Protein AF-A0A920TQE1-F1 (afdb_monomer_lite)

Secondary structure (DSSP, 8-state):
-TT-S--EEEES-TT-GGGGG-SEEEES-HHHHSPP-

St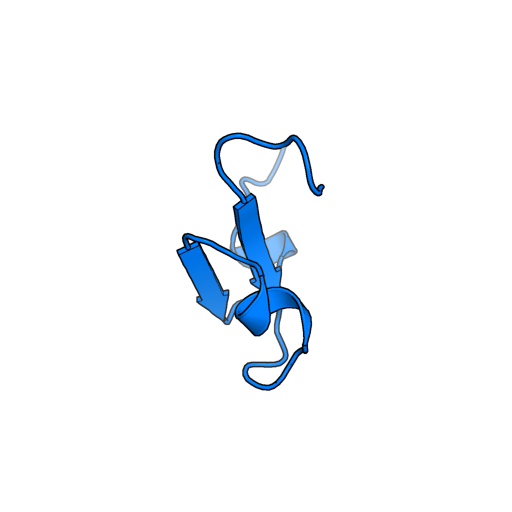ructure (mmCIF, N/CA/C/O backbone):
data_AF-A0A920TQE1-F1
#
_entry.id   AF-A0A920TQE1-F1
#
loop_
_atom_site.group_PDB
_atom_site.id
_atom_site.type_symbol
_atom_site.label_atom_id
_atom_site.label_alt_id
_atom_site.label_comp_id
_atom_site.label_asym_id
_atom_site.label_entity_id
_atom_site.label_seq_id
_atom_site.pdbx_PDB_ins_code
_atom_site.Cartn_x
_atom_site.Cartn_y
_atom_site.Cartn_z
_atom_site.occupancy
_atom_site.B_iso_or_equiv
_atom_site.auth_seq_id
_atom_site.auth_comp_id
_atom_site.auth_asym_id
_atom_site.auth_atom_id
_atom_site.pdbx_PDB_model_num
ATOM 1 N N . MET A 1 1 ? -3.316 6.838 11.024 1.00 60.62 1 MET A N 1
ATOM 2 C CA . MET A 1 1 ? -3.373 5.455 10.501 1.00 60.62 1 MET A CA 1
ATOM 3 C C . MET A 1 1 ? -4.449 4.631 11.190 1.00 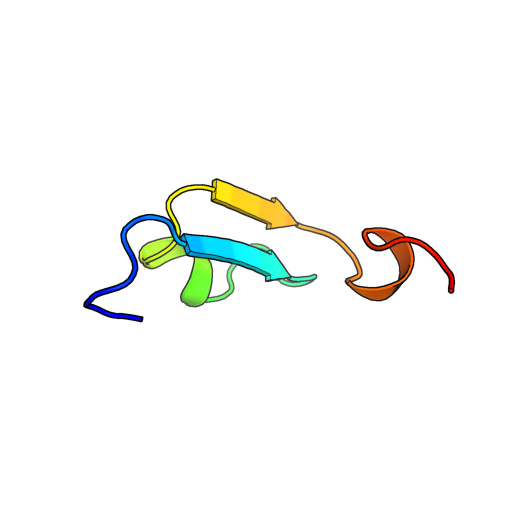60.62 1 MET A C 1
ATOM 5 O O . MET A 1 1 ? -5.380 4.267 10.501 1.00 60.62 1 MET A O 1
ATOM 9 N N . LYS A 1 2 ? -4.412 4.387 12.512 1.00 60.28 2 LYS A N 1
ATOM 10 C CA . LYS A 1 2 ? -5.448 3.565 13.185 1.00 60.28 2 LYS A CA 1
ATOM 11 C C . LYS A 1 2 ? -6.893 4.095 13.102 1.00 60.28 2 LYS A C 1
ATOM 13 O O . LYS A 1 2 ? -7.809 3.311 13.288 1.00 60.28 2 LYS A O 1
ATOM 18 N N . GLU A 1 3 ? -7.090 5.383 12.807 1.00 84.88 3 GLU A N 1
ATOM 19 C CA . GLU A 1 3 ? -8.425 5.978 12.585 1.00 84.88 3 GLU A CA 1
ATOM 20 C C . GLU A 1 3 ? -8.725 6.294 11.112 1.00 84.88 3 GLU A C 1
ATOM 22 O O . GLU A 1 3 ? -9.745 6.900 10.783 1.00 84.88 3 GLU A O 1
ATOM 27 N N . SER A 1 4 ? -7.828 5.914 10.201 1.00 92.75 4 SER A N 1
ATOM 28 C CA . SER A 1 4 ? -8.100 6.025 8.772 1.00 92.75 4 SER A CA 1
ATOM 29 C C . SER A 1 4 ? -9.185 5.013 8.412 1.00 92.75 4 SER A C 1
ATOM 31 O O . SER A 1 4 ? -9.071 3.843 8.757 1.00 92.75 4 SER A O 1
ATOM 33 N N . LYS A 1 5 ? -10.235 5.458 7.711 1.00 95.44 5 LYS A N 1
ATOM 34 C CA . LYS A 1 5 ? -11.294 4.555 7.232 1.00 95.44 5 LYS A CA 1
ATOM 35 C C . LYS A 1 5 ? -10.793 3.573 6.176 1.00 95.44 5 LYS A C 1
ATOM 37 O O . LYS A 1 5 ? -11.338 2.485 6.088 1.00 95.44 5 LYS A O 1
ATOM 42 N N . ILE A 1 6 ? -9.831 4.010 5.362 1.00 96.25 6 ILE A N 1
ATOM 43 C CA . ILE A 1 6 ? -9.199 3.234 4.295 1.00 96.25 6 ILE A CA 1
ATOM 44 C C . ILE A 1 6 ? -7.707 3.575 4.271 1.00 96.25 6 ILE A C 1
ATOM 46 O O . ILE A 1 6 ? -7.333 4.749 4.376 1.00 96.25 6 ILE A O 1
ATOM 50 N N . ILE A 1 7 ? -6.871 2.556 4.118 1.00 96.56 7 ILE A N 1
ATOM 51 C CA . ILE A 1 7 ? -5.420 2.628 3.981 1.00 96.56 7 ILE A CA 1
ATOM 52 C C . ILE A 1 7 ? -5.039 2.003 2.634 1.00 96.56 7 ILE A C 1
ATOM 54 O O . ILE A 1 7 ? -5.311 0.832 2.380 1.00 96.56 7 ILE A O 1
ATOM 58 N N . VAL A 1 8 ? -4.383 2.789 1.777 1.00 97.06 8 VAL A N 1
ATOM 59 C CA . VAL A 1 8 ? -3.811 2.331 0.501 1.00 97.06 8 VAL A CA 1
ATOM 60 C C . VAL A 1 8 ? -2.293 2.421 0.599 1.00 97.06 8 VAL A C 1
ATOM 62 O O . VAL A 1 8 ? -1.764 3.480 0.942 1.00 97.06 8 VAL A O 1
ATOM 65 N N . ALA A 1 9 ? -1.599 1.323 0.313 1.00 97.38 9 ALA A N 1
ATOM 66 C CA . ALA A 1 9 ? -0.144 1.249 0.339 1.00 97.38 9 ALA A CA 1
ATOM 67 C C . ALA A 1 9 ? 0.426 1.078 -1.076 1.00 97.38 9 ALA A C 1
ATOM 69 O O . ALA A 1 9 ? -0.025 0.215 -1.824 1.00 97.38 9 ALA A O 1
ATOM 70 N N . ILE A 1 10 ? 1.441 1.879 -1.415 1.00 98.00 10 ILE A N 1
ATOM 71 C CA . ILE A 1 10 ? 2.284 1.709 -2.607 1.00 98.00 10 ILE A CA 1
ATOM 72 C C . ILE A 1 10 ? 3.718 1.541 -2.105 1.00 98.00 10 ILE A C 1
ATOM 74 O O . ILE A 1 10 ? 4.230 2.426 -1.415 1.00 98.00 10 ILE A O 1
ATOM 78 N N . ASN A 1 11 ? 4.349 0.406 -2.392 1.00 97.94 11 ASN A N 1
ATOM 79 C CA . ASN A 1 11 ? 5.728 0.134 -1.989 1.00 97.94 11 ASN A CA 1
ATOM 80 C C . ASN A 1 11 ? 6.422 -0.746 -3.033 1.00 97.94 11 ASN A C 1
ATOM 82 O O . ASN A 1 11 ? 5.773 -1.571 -3.656 1.00 97.94 11 ASN A O 1
ATOM 86 N N . LYS A 1 12 ? 7.735 -0.596 -3.206 1.00 97.69 12 LYS A N 1
ATOM 87 C CA . LYS A 1 12 ? 8.535 -1.470 -4.078 1.00 97.69 12 LYS A CA 1
ATOM 88 C C . LYS A 1 12 ? 8.810 -2.835 -3.459 1.00 97.69 12 LYS A C 1
ATOM 90 O O . LYS A 1 12 ? 9.107 -3.776 -4.179 1.00 97.69 12 LYS A O 1
ATOM 95 N N . ASP A 1 13 ? 8.811 -2.900 -2.133 1.00 97.75 13 ASP A N 1
ATOM 96 C CA . ASP A 1 13 ? 9.053 -4.121 -1.378 1.00 97.75 13 ASP A CA 1
ATOM 97 C C . ASP A 1 13 ? 7.718 -4.802 -1.069 1.00 97.75 13 ASP A C 1
ATOM 99 O O . ASP A 1 13 ? 6.966 -4.322 -0.217 1.00 97.75 13 ASP A O 1
ATOM 103 N N . GLY A 1 14 ? 7.439 -5.912 -1.760 1.00 95.94 14 GLY A N 1
ATOM 104 C CA . GLY A 1 14 ? 6.245 -6.743 -1.577 1.00 95.94 14 GLY A CA 1
ATOM 105 C C . GLY A 1 14 ? 6.109 -7.368 -0.182 1.00 95.94 14 GLY A C 1
ATOM 106 O O . GLY A 1 14 ? 5.005 -7.729 0.224 1.00 95.94 14 GLY A O 1
ATOM 107 N N . GLU A 1 15 ? 7.195 -7.449 0.591 1.00 97.00 15 GLU A N 1
ATOM 108 C CA . GLU A 1 15 ? 7.197 -7.996 1.954 1.00 97.00 15 GLU A CA 1
ATOM 109 C C . GLU A 1 15 ? 7.100 -6.904 3.034 1.00 97.00 15 GLU A C 1
ATOM 111 O O . GLU A 1 15 ? 7.132 -7.191 4.236 1.00 97.00 15 GLU A O 1
ATOM 116 N N . ALA A 1 16 ? 6.939 -5.638 2.633 1.00 97.81 16 ALA A N 1
ATOM 117 C CA . ALA A 1 16 ? 6.918 -4.517 3.557 1.00 97.81 16 ALA A CA 1
ATOM 118 C C . ALA A 1 16 ? 5.787 -4.652 4.607 1.00 97.81 16 ALA A C 1
ATOM 120 O O . ALA A 1 16 ? 4.615 -4.825 4.247 1.00 97.81 16 ALA A O 1
ATOM 121 N N . PRO A 1 17 ? 6.066 -4.439 5.913 1.00 97.31 17 PRO A N 1
ATOM 122 C CA . PRO A 1 17 ? 5.074 -4.590 6.984 1.00 97.31 17 PRO A CA 1
ATOM 123 C C . PRO A 1 17 ? 3.813 -3.728 6.836 1.00 97.31 17 PRO A C 1
ATOM 125 O O . PRO A 1 17 ? 2.786 -4.035 7.438 1.00 97.31 17 PRO A O 1
ATOM 128 N N . ILE A 1 18 ? 3.860 -2.654 6.041 1.00 95.88 18 ILE A N 1
ATOM 129 C CA . ILE A 1 18 ? 2.711 -1.774 5.787 1.00 95.88 18 ILE A CA 1
ATOM 130 C C . ILE A 1 18 ? 1.537 -2.520 5.139 1.00 95.88 18 ILE A C 1
ATOM 132 O O . ILE A 1 18 ? 0.385 -2.193 5.420 1.00 95.88 18 ILE A O 1
ATOM 136 N N . PHE A 1 19 ? 1.808 -3.557 4.340 1.00 96.88 19 PHE A N 1
ATOM 137 C CA . PHE A 1 19 ? 0.76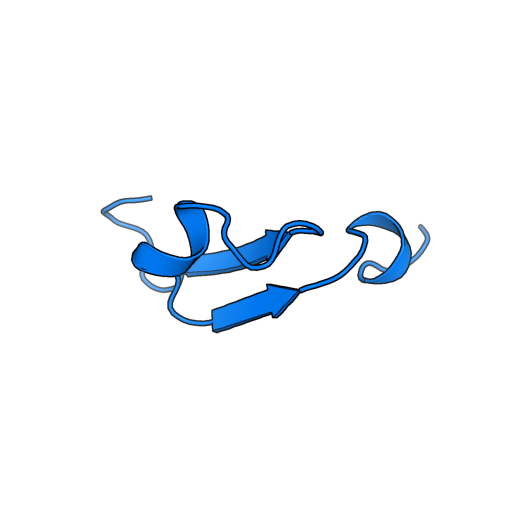1 -4.355 3.705 1.00 96.88 19 PHE A CA 1
ATOM 138 C C . PHE A 1 19 ? -0.066 -5.161 4.708 1.00 96.88 19 PHE A C 1
ATOM 140 O O . PHE A 1 19 ? -1.217 -5.472 4.430 1.00 96.88 19 PHE A O 1
ATOM 147 N N . SER A 1 20 ? 0.460 -5.419 5.912 1.00 96.00 20 SER A N 1
ATOM 148 C CA . SER A 1 20 ? -0.303 -6.082 6.980 1.00 96.00 20 SER A CA 1
ATOM 149 C C . SER A 1 20 ? -1.412 -5.213 7.582 1.00 96.00 20 SER A C 1
ATOM 151 O O . SER A 1 20 ? -2.288 -5.730 8.273 1.00 96.00 20 SER A O 1
ATOM 153 N N . VAL A 1 21 ? -1.378 -3.897 7.342 1.00 95.25 21 VAL A N 1
ATOM 154 C CA . VAL A 1 21 ? -2.353 -2.937 7.879 1.00 95.25 21 VAL A CA 1
ATOM 155 C C . VAL A 1 21 ? -3.104 -2.169 6.790 1.00 95.25 21 VAL A C 1
ATOM 157 O O . VAL A 1 21 ? -3.881 -1.279 7.124 1.00 95.25 21 VAL A O 1
ATOM 160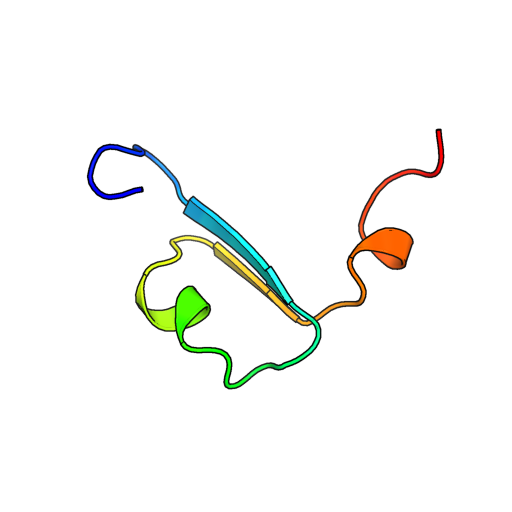 N N . ALA A 1 22 ? -2.859 -2.461 5.510 1.00 96.56 22 ALA A N 1
ATOM 161 C CA . ALA A 1 22 ? -3.485 -1.774 4.385 1.00 96.56 22 ALA A CA 1
ATOM 162 C C . ALA A 1 22 ? -4.714 -2.536 3.874 1.00 96.56 22 ALA A C 1
ATOM 164 O O . ALA A 1 22 ? -4.702 -3.761 3.804 1.00 96.56 22 ALA A O 1
ATOM 165 N N . ASP A 1 23 ? -5.752 -1.807 3.466 1.00 97.12 23 ASP A N 1
ATOM 166 C CA . ASP A 1 23 ? -6.933 -2.392 2.818 1.00 97.12 23 ASP A CA 1
ATOM 167 C C . ASP A 1 23 ? -6.645 -2.736 1.351 1.00 97.12 23 ASP A C 1
ATOM 169 O O . ASP A 1 23 ? -7.157 -3.716 0.815 1.00 97.12 23 ASP A O 1
ATOM 173 N N . TYR A 1 24 ? -5.798 -1.927 0.706 1.00 97.62 24 TYR A N 1
ATOM 174 C CA . TYR A 1 24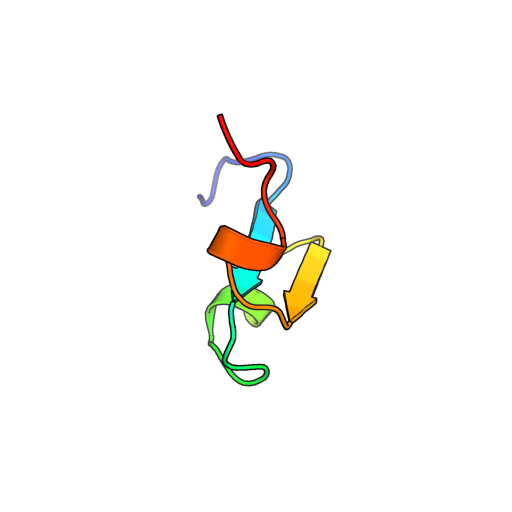 ? -5.334 -2.129 -0.663 1.00 97.62 24 TYR A CA 1
ATOM 175 C C . TYR A 1 24 ? -3.822 -1.923 -0.737 1.00 97.62 24 TYR A C 1
ATOM 177 O O . TYR A 1 24 ? -3.288 -0.967 -0.169 1.00 97.62 24 TYR A O 1
ATOM 185 N N . GLY A 1 25 ? -3.139 -2.801 -1.469 1.00 97.12 25 GLY A N 1
ATOM 186 C CA . GLY A 1 25 ? -1.698 -2.739 -1.692 1.00 97.12 25 GLY A CA 1
ATOM 187 C C . GLY A 1 25 ? -1.349 -2.787 -3.177 1.00 97.12 25 GLY A C 1
ATOM 188 O O . GLY A 1 25 ? -1.949 -3.555 -3.926 1.00 97.12 25 GLY A O 1
ATOM 189 N N . LEU A 1 26 ? -0.376 -1.974 -3.585 1.00 98.06 26 LEU A N 1
ATOM 190 C CA . LEU A 1 26 ? 0.258 -2.006 -4.899 1.00 98.06 26 LEU A CA 1
ATOM 191 C C . LEU A 1 26 ? 1.774 -2.152 -4.718 1.00 98.06 26 LEU A C 1
ATOM 193 O O . LEU A 1 26 ? 2.418 -1.283 -4.125 1.00 98.06 26 LEU A O 1
ATOM 197 N N . GLU A 1 27 ? 2.338 -3.238 -5.245 1.00 98.00 27 GLU A N 1
ATOM 198 C CA . GLU A 1 27 ? 3.787 -3.416 -5.339 1.00 98.00 27 GLU A CA 1
ATOM 199 C C . GLU A 1 27 ? 4.308 -2.682 -6.584 1.00 98.00 27 GLU A C 1
ATOM 201 O O . GLU A 1 27 ? 4.146 -3.161 -7.706 1.00 98.00 27 GLU A O 1
ATOM 206 N N . ALA A 1 28 ? 4.845 -1.474 -6.402 1.00 97.62 28 ALA A N 1
ATOM 207 C CA . ALA A 1 28 ? 5.322 -0.623 -7.491 1.00 97.62 28 ALA A CA 1
ATOM 208 C C . ALA A 1 28 ? 6.294 0.465 -7.010 1.00 97.62 28 ALA A C 1
ATOM 210 O O . ALA A 1 28 ? 6.327 0.843 -5.834 1.00 97.62 28 ALA A O 1
ATOM 211 N N . ASP A 1 29 ? 7.055 1.027 -7.953 1.00 96.69 29 ASP A N 1
ATOM 212 C CA . ASP A 1 29 ? 7.740 2.300 -7.749 1.00 96.69 29 ASP A CA 1
ATOM 213 C C . ASP A 1 29 ? 6.714 3.430 -7.560 1.00 96.69 29 ASP A C 1
ATOM 215 O O . ASP A 1 29 ? 5.781 3.588 -8.345 1.00 96.69 29 ASP A O 1
ATOM 219 N N . LEU A 1 30 ? 6.889 4.222 -6.498 1.00 94.94 30 LEU A N 1
ATOM 220 C CA . LEU A 1 30 ? 5.978 5.313 -6.145 1.00 94.94 30 LEU A CA 1
ATOM 221 C C . LEU A 1 30 ? 5.894 6.401 -7.228 1.00 94.94 30 LEU A C 1
ATOM 223 O O . LEU A 1 30 ? 4.814 6.936 -7.467 1.00 94.94 30 LEU A O 1
ATOM 227 N N . PHE A 1 31 ? 7.021 6.752 -7.845 1.00 94.44 31 PHE A N 1
ATOM 228 C CA . PHE A 1 31 ? 7.114 7.798 -8.862 1.00 94.44 31 PHE A CA 1
ATOM 229 C C . PHE A 1 31 ? 6.628 7.318 -10.231 1.00 94.44 31 PHE A C 1
ATOM 231 O O . PHE A 1 31 ? 6.175 8.132 -11.024 1.00 94.44 31 PHE A O 1
ATOM 238 N N . GLU A 1 32 ? 6.681 6.014 -10.503 1.00 94.75 32 GLU A N 1
ATOM 239 C CA . GLU A 1 32 ? 6.050 5.431 -11.694 1.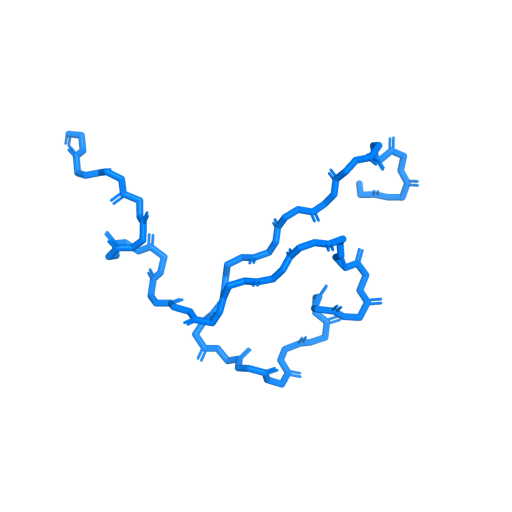00 94.75 32 GLU A CA 1
ATOM 240 C C . GLU A 1 32 ? 4.531 5.269 -11.520 1.00 94.75 32 GLU A C 1
ATOM 242 O O . GLU A 1 32 ? 3.773 5.442 -12.473 1.00 94.75 32 GLU A O 1
ATOM 247 N N . ALA A 1 33 ? 4.076 4.941 -10.305 1.00 95.12 33 ALA A N 1
ATOM 248 C CA . ALA A 1 33 ? 2.665 4.705 -10.000 1.00 95.12 33 ALA A CA 1
ATOM 249 C C . ALA A 1 33 ? 1.829 5.992 -9.889 1.00 95.12 33 ALA A C 1
ATOM 251 O O . ALA A 1 33 ? 0.606 5.946 -10.052 1.00 95.12 33 ALA A O 1
ATOM 252 N N . LEU A 1 34 ? 2.457 7.131 -9.584 1.00 94.56 34 LEU A N 1
ATOM 253 C CA . LEU A 1 34 ? 1.785 8.425 -9.474 1.00 94.56 34 LEU A CA 1
ATOM 254 C C . LEU A 1 34 ? 1.944 9.261 -10.754 1.00 94.56 34 LEU A C 1
ATOM 256 O O . LEU A 1 34 ? 2.951 9.147 -11.449 1.00 94.56 34 LEU A O 1
ATOM 260 N N . PRO A 1 35 ? 0.977 10.141 -11.076 1.00 93.94 35 PRO A N 1
ATOM 261 C CA . PRO A 1 35 ? 1.119 11.067 -12.192 1.00 93.94 35 PRO A CA 1
ATOM 262 C C . PRO A 1 35 ? 2.339 11.978 -12.025 1.00 93.94 35 PRO A C 1
ATOM 264 O O . PRO A 1 35 ? 2.572 12.525 -10.946 1.00 93.94 35 PRO A O 1
ATOM 267 N N . ASN A 1 36 ? 3.061 12.204 -13.121 1.00 87.25 36 ASN A N 1
ATOM 268 C CA . ASN A 1 36 ? 4.044 13.278 -13.195 1.00 87.25 36 ASN A CA 1
ATOM 269 C C . ASN A 1 36 ? 3.291 14.617 -13.244 1.00 87.25 36 ASN A C 1
ATOM 271 O O . ASN A 1 36 ? 2.513 14.841 -14.175 1.00 87.25 36 ASN A O 1
ATOM 275 N N . PHE A 1 37 ? 3.489 15.464 -12.232 1.00 75.00 37 PHE A N 1
ATOM 276 C CA . PHE A 1 37 ? 2.973 16.837 -12.190 1.00 75.00 37 PHE A CA 1
ATOM 277 C C . PHE A 1 37 ? 3.987 17.826 -12.764 1.00 75.00 37 PHE A C 1
ATOM 279 O O . PHE A 1 37 ? 5.198 17.638 -12.507 1.00 75.00 37 PHE A O 1
#

Sequence (37 aa):
MKESKIIVAINKDGEAPIFSVADYGLEADLFEALPNF

Foldseek 3Di:
DVPDPAAEEEECDPPDCSVVVHPYYDNDDPVVVDDDD

pLDDT: mean 93.34, std 8.96, range [60.28, 98.06]

Radius of gyration: 10.74 Å; chains: 1; bounding box: 20×25×26 Å